Protein AF-A0A093GMJ1-F1 (afdb_monomer)

Organism: Dryobates pubescens (NCBI:txid118200)

pLDDT: mean 75.07, std 15.44, range [39.06, 92.5]

Structure (mmCIF, N/CA/C/O backbone):
data_AF-A0A093GMJ1-F1
#
_entry.id   AF-A0A093GMJ1-F1
#
loop_
_atom_site.group_PDB
_atom_site.id
_atom_site.type_symbol
_atom_site.label_atom_id
_atom_site.label_alt_id
_atom_site.label_comp_id
_atom_site.label_asym_id
_atom_site.label_entity_id
_atom_site.label_seq_id
_atom_site.pdbx_PDB_ins_code
_atom_site.Cartn_x
_atom_site.Cartn_y
_atom_site.Cartn_z
_atom_site.occupancy
_atom_site.B_iso_or_equiv
_atom_site.auth_seq_id
_atom_site.auth_comp_id
_atom_site.auth_asym_id
_atom_site.auth_atom_id
_atom_site.pdbx_PDB_model_num
ATOM 1 N N . GLN A 1 1 ? 17.052 29.601 39.151 1.00 48.88 1 GLN A N 1
ATOM 2 C CA . GLN A 1 1 ? 15.933 30.520 39.453 1.00 48.88 1 GLN A CA 1
ATOM 3 C C . GLN A 1 1 ? 15.548 31.269 38.165 1.00 48.88 1 GLN A C 1
ATOM 5 O O . GLN A 1 1 ? 15.145 32.421 38.214 1.00 48.88 1 GLN A O 1
ATOM 10 N N . ASP A 1 2 ? 15.635 30.607 36.998 1.00 55.16 2 ASP A N 1
ATOM 11 C CA . ASP A 1 2 ? 15.816 31.294 35.702 1.00 55.16 2 ASP A CA 1
ATOM 12 C C . ASP A 1 2 ? 14.762 30.923 34.651 1.00 55.16 2 ASP A C 1
ATOM 14 O O . ASP A 1 2 ? 14.775 31.440 33.54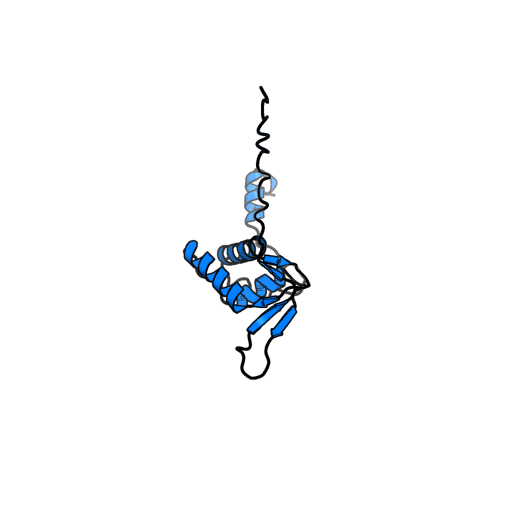2 1.00 55.16 2 ASP A O 1
ATOM 18 N N . VAL A 1 3 ? 13.801 30.060 34.992 1.00 54.97 3 VAL A N 1
ATOM 19 C CA . VAL A 1 3 ? 12.752 29.613 34.053 1.00 54.97 3 VAL A CA 1
ATOM 20 C C . VAL A 1 3 ? 11.626 30.653 33.913 1.00 54.97 3 VAL A C 1
ATOM 22 O O . VAL A 1 3 ? 10.900 30.669 32.922 1.00 54.97 3 VAL A O 1
ATOM 25 N N . GLN A 1 4 ? 11.496 31.573 34.877 1.00 59.34 4 GLN A N 1
ATOM 26 C CA . GLN A 1 4 ? 10.468 32.623 34.860 1.00 59.34 4 GLN A CA 1
ATOM 27 C C . GLN A 1 4 ? 10.799 33.815 33.948 1.00 59.34 4 GLN A C 1
ATOM 29 O O . GLN A 1 4 ? 9.918 34.632 33.707 1.00 59.34 4 GLN A O 1
ATOM 34 N N . LYS A 1 5 ? 12.029 33.920 33.421 1.00 67.12 5 LYS A N 1
ATOM 35 C CA . LYS A 1 5 ? 12.425 35.006 32.504 1.00 67.12 5 LYS A CA 1
ATOM 36 C C . LYS A 1 5 ? 12.120 34.736 31.031 1.00 67.12 5 LYS A C 1
ATOM 38 O O . LYS A 1 5 ? 12.264 35.639 30.215 1.00 67.12 5 LYS A O 1
ATOM 43 N N . PHE A 1 6 ? 11.722 33.517 30.689 1.00 70.00 6 PHE A N 1
ATOM 44 C CA . PHE A 1 6 ? 11.434 33.151 29.308 1.00 70.00 6 PHE A CA 1
ATOM 45 C C . PHE A 1 6 ? 10.018 33.570 28.925 1.00 70.00 6 PHE A C 1
ATOM 47 O O . PHE A 1 6 ? 9.073 33.335 29.688 1.00 70.00 6 PHE A O 1
ATOM 54 N N . SER A 1 7 ? 9.876 34.158 27.735 1.00 78.50 7 SER A N 1
ATOM 55 C CA . SER A 1 7 ? 8.558 34.362 27.140 1.00 78.50 7 SER A CA 1
ATOM 56 C C . SER A 1 7 ? 7.906 33.002 26.886 1.00 78.50 7 SER A C 1
ATOM 58 O O . SER A 1 7 ? 8.585 31.977 26.773 1.00 78.50 7 SER A O 1
ATOM 60 N N . ASP A 1 8 ? 6.580 32.961 26.797 1.00 79.88 8 ASP A N 1
ATOM 61 C CA . ASP A 1 8 ? 5.881 31.689 26.588 1.00 79.88 8 ASP A CA 1
ATOM 62 C C . ASP A 1 8 ? 6.262 31.023 25.257 1.00 79.88 8 ASP A C 1
ATOM 64 O O . ASP A 1 8 ? 6.266 29.797 25.162 1.00 79.88 8 ASP A O 1
ATOM 68 N N . ASN A 1 9 ? 6.696 31.814 24.268 1.00 79.69 9 ASN A N 1
ATOM 69 C CA . ASN A 1 9 ? 7.256 31.298 23.021 1.00 79.69 9 ASN A CA 1
ATOM 70 C C . ASN A 1 9 ? 8.609 30.610 23.234 1.00 79.69 9 ASN A C 1
ATOM 72 O O . ASN A 1 9 ? 8.814 29.513 22.724 1.00 79.69 9 ASN A O 1
ATOM 76 N N . ASP A 1 10 ? 9.513 31.195 24.019 1.00 80.31 10 ASP A N 1
ATOM 77 C CA . ASP A 1 10 ? 10.825 30.587 24.277 1.00 80.31 10 ASP A CA 1
ATOM 78 C C . ASP A 1 10 ? 10.688 29.278 25.059 1.00 80.31 10 ASP A C 1
ATOM 80 O O . ASP A 1 10 ? 11.391 28.304 24.794 1.00 80.31 10 ASP A O 1
ATOM 84 N N . LYS A 1 11 ? 9.725 29.222 25.987 1.00 79.19 11 LYS A N 1
ATOM 85 C CA . LYS A 1 11 ? 9.379 27.981 26.691 1.00 79.19 11 LYS A CA 1
ATOM 86 C C . LYS A 1 11 ? 8.861 26.920 25.722 1.00 79.19 11 LYS A C 1
ATOM 88 O O . LYS A 1 11 ? 9.259 25.766 25.839 1.00 79.19 11 LYS A O 1
ATOM 93 N N . LEU A 1 12 ? 8.012 27.303 24.765 1.00 78.94 12 LEU A N 1
ATOM 94 C CA . LEU A 1 12 ? 7.522 26.419 23.701 1.00 78.94 12 LEU A CA 1
ATOM 95 C C . LEU A 1 12 ? 8.667 25.883 22.831 1.00 78.94 12 LEU A C 1
ATOM 97 O O . LEU A 1 12 ? 8.731 24.678 22.595 1.00 78.94 12 LEU A O 1
ATOM 101 N N . TYR A 1 13 ? 9.602 26.743 22.419 1.00 81.44 13 TYR A N 1
ATOM 102 C CA . TYR A 1 13 ? 10.788 26.320 21.670 1.00 81.44 13 TYR A CA 1
ATOM 103 C C . TYR A 1 13 ? 11.663 25.354 22.474 1.00 81.44 13 TYR A C 1
ATOM 105 O O . TYR A 1 13 ? 12.088 24.335 21.931 1.00 81.44 13 TYR A O 1
ATOM 113 N N . LEU A 1 14 ? 11.871 25.606 23.771 1.00 80.19 14 LEU A N 1
ATOM 114 C CA . LEU A 1 14 ? 12.596 24.670 24.633 1.00 80.19 14 LEU A CA 1
ATOM 115 C C . LEU A 1 14 ? 11.869 23.327 24.768 1.00 80.19 14 LEU A C 1
ATOM 117 O O . LEU A 1 14 ? 12.518 22.287 24.714 1.00 80.19 14 LEU A O 1
ATOM 121 N N . TYR A 1 15 ? 10.539 23.328 24.908 1.00 77.69 15 TYR A N 1
ATOM 122 C CA . TYR A 1 15 ? 9.744 22.097 24.988 1.00 77.69 15 TYR A CA 1
ATOM 123 C C . TYR A 1 15 ? 9.892 21.227 23.737 1.00 77.69 15 TYR A C 1
ATOM 125 O O . TYR A 1 15 ? 9.968 20.006 23.847 1.00 77.69 15 TYR A O 1
ATOM 133 N N . LEU A 1 16 ? 9.979 21.851 22.561 1.00 77.00 16 LEU A N 1
ATOM 134 C CA . LEU A 1 16 ? 10.224 21.160 21.293 1.00 77.00 16 LEU A CA 1
ATOM 135 C C . LEU A 1 16 ? 11.663 20.634 21.164 1.00 77.00 16 LEU A C 1
ATOM 137 O O . LEU A 1 16 ? 11.901 19.688 20.417 1.00 77.00 16 LEU A O 1
ATOM 141 N N . GLN A 1 17 ? 12.620 21.241 21.870 1.00 74.62 17 GLN A N 1
ATOM 142 C CA . GLN A 1 17 ? 14.035 20.859 21.847 1.00 74.62 17 GLN A CA 1
ATOM 143 C C . GLN A 1 17 ? 14.411 19.802 22.891 1.00 74.62 17 GLN A C 1
ATOM 145 O O . GLN A 1 17 ? 15.535 19.295 22.860 1.00 74.62 17 GLN A O 1
ATOM 150 N N . LEU A 1 18 ? 13.511 19.446 23.812 1.00 74.62 18 LEU A N 1
ATOM 151 C CA . LEU A 1 18 ? 13.803 18.400 24.784 1.00 74.62 18 LEU A CA 1
ATOM 152 C C . LEU A 1 18 ? 13.804 17.019 24.105 1.00 74.62 18 LEU A C 1
ATOM 154 O O . LEU A 1 18 ? 12.844 16.668 23.412 1.00 74.62 18 LEU A O 1
ATOM 158 N N . PRO A 1 19 ? 14.848 16.197 24.315 1.00 56.41 19 PRO A N 1
ATOM 159 C CA . PRO A 1 19 ? 14.852 14.827 23.829 1.00 56.41 19 PRO A CA 1
ATOM 160 C C . PRO A 1 19 ? 13.695 14.071 24.487 1.00 56.41 19 PRO A C 1
ATOM 162 O O . PRO A 1 19 ? 13.565 14.052 25.712 1.00 56.41 19 PRO A O 1
ATOM 165 N N . SER A 1 20 ? 12.830 13.472 23.668 1.00 64.75 20 SER A N 1
ATOM 166 C CA . SER A 1 20 ? 11.704 12.682 24.165 1.00 64.75 20 SER A CA 1
ATOM 167 C C . SER A 1 20 ? 12.236 11.534 25.024 1.00 64.75 20 SER A C 1
ATOM 169 O O . SER A 1 20 ? 13.000 10.695 24.546 1.00 64.75 20 SER A O 1
ATOM 171 N N . GLY A 1 21 ? 11.873 11.534 26.309 1.00 53.06 21 GLY A N 1
ATOM 172 C CA . GLY A 1 21 ? 12.267 10.492 27.254 1.00 53.06 21 GLY A CA 1
ATOM 173 C C . GLY A 1 21 ? 11.779 9.103 26.818 1.00 53.06 21 GLY A C 1
ATOM 174 O O . GLY A 1 21 ? 10.860 8.995 26.001 1.00 53.06 21 GLY A O 1
ATOM 175 N N . PRO A 1 22 ? 12.378 8.022 27.347 1.00 53.09 22 PRO A N 1
ATOM 176 C CA . PRO A 1 22 ? 12.051 6.670 26.925 1.00 53.09 22 PRO A CA 1
ATOM 177 C C . PRO A 1 22 ? 10.631 6.330 27.386 1.00 53.09 22 PRO A C 1
ATOM 179 O O . PRO A 1 22 ? 10.388 6.077 28.565 1.00 53.09 22 PRO A O 1
ATOM 182 N N . SER A 1 23 ? 9.678 6.341 26.454 1.00 44.09 23 SER A N 1
ATOM 183 C CA . SER A 1 23 ? 8.331 5.829 26.694 1.00 44.09 23 SER A CA 1
ATOM 184 C C . SER A 1 23 ? 8.411 4.309 26.843 1.00 44.09 23 SER A C 1
ATOM 186 O O . SER A 1 23 ? 8.702 3.573 25.897 1.00 44.09 23 SER A O 1
ATOM 188 N N . LEU A 1 24 ? 8.234 3.852 28.080 1.00 50.44 24 LEU A N 1
ATOM 189 C CA . LEU A 1 24 ? 8.213 2.451 28.457 1.00 50.44 24 LEU A CA 1
ATOM 190 C C . LEU A 1 24 ? 6.863 1.836 28.069 1.00 50.44 24 LEU A C 1
ATOM 192 O O . LEU A 1 24 ? 5.878 1.996 28.782 1.00 50.44 24 LEU A O 1
ATOM 196 N N . GLY A 1 25 ? 6.890 1.049 26.994 1.00 48.00 25 GLY A N 1
ATOM 197 C CA . GLY A 1 25 ? 6.073 -0.153 26.867 1.00 48.00 25 GLY A CA 1
ATOM 198 C C . GLY A 1 25 ? 4.850 -0.046 25.969 1.00 48.00 25 GLY A C 1
ATOM 199 O O . GLY A 1 25 ? 3.757 0.131 26.473 1.00 48.00 25 GLY A O 1
ATOM 200 N N . GLU A 1 26 ? 5.033 -0.341 24.678 1.00 39.06 26 GLU A N 1
ATOM 201 C CA . GLU A 1 26 ? 4.190 -1.298 23.953 1.00 39.06 26 GLU A CA 1
ATOM 202 C C . GLU A 1 26 ? 4.926 -1.821 22.7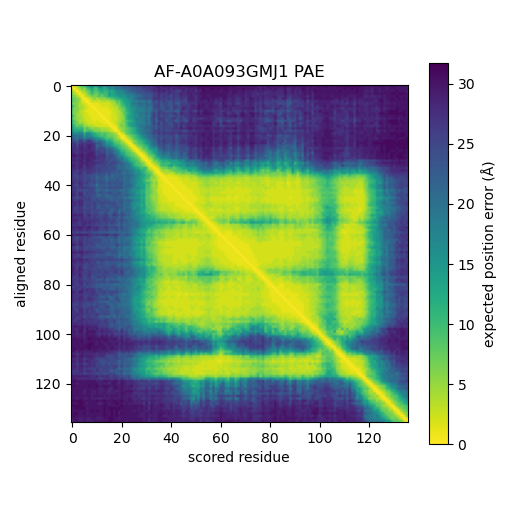05 1.00 39.06 26 GLU A C 1
ATOM 204 O O . GLU A 1 26 ? 5.623 -1.113 21.979 1.00 39.06 26 GLU A O 1
ATOM 209 N N . LYS A 1 27 ? 4.894 -3.142 22.549 1.00 51.06 27 LYS A N 1
ATOM 210 C CA . LYS A 1 27 ? 5.797 -3.942 21.722 1.00 51.06 27 LYS A CA 1
ATOM 211 C C . LYS A 1 27 ? 5.441 -3.861 20.231 1.00 51.06 27 LYS A C 1
ATOM 213 O O . LYS A 1 27 ? 4.649 -4.675 19.782 1.00 51.06 27 LYS A O 1
ATOM 218 N N . SER A 1 28 ? 6.100 -2.998 19.453 1.00 46.75 28 SER A N 1
ATOM 219 C CA . SER A 1 28 ? 6.336 -3.211 18.005 1.00 46.75 28 SER A CA 1
ATOM 220 C C . SER A 1 28 ? 7.160 -2.083 17.364 1.00 46.75 28 SER A C 1
ATOM 222 O O . SER A 1 28 ? 6.659 -1.341 16.529 1.00 46.75 28 SER A O 1
ATOM 224 N N . SER A 1 29 ? 8.442 -1.935 17.700 1.00 46.06 29 SER A N 1
ATOM 225 C CA . SER A 1 29 ? 9.320 -1.024 16.943 1.00 46.06 29 SER A CA 1
ATOM 226 C C . SER A 1 29 ? 10.702 -1.631 16.749 1.00 46.06 29 SER A C 1
ATOM 228 O O . SER A 1 29 ? 11.702 -1.205 17.314 1.00 46.06 29 SER A O 1
ATOM 230 N N . LEU A 1 30 ? 10.753 -2.705 15.962 1.00 50.16 30 LEU A N 1
ATOM 231 C CA . LEU A 1 30 ? 12.011 -3.151 15.370 1.00 50.16 30 LEU A CA 1
ATOM 232 C C . LEU A 1 30 ? 12.270 -2.283 14.132 1.00 50.16 30 LEU A C 1
ATOM 234 O O . LEU A 1 30 ? 11.688 -2.540 13.083 1.00 50.16 30 LEU A O 1
ATOM 238 N N . ASP A 1 31 ? 13.060 -1.227 14.313 1.00 51.41 31 ASP A N 1
ATOM 239 C CA . ASP A 1 31 ? 13.700 -0.370 13.302 1.00 51.41 31 ASP A CA 1
ATOM 240 C C . ASP A 1 31 ? 12.783 0.231 12.217 1.00 51.41 31 ASP A C 1
ATOM 242 O O . ASP A 1 31 ? 12.718 -0.230 11.080 1.00 51.41 31 ASP A O 1
ATOM 246 N N . LEU A 1 32 ? 12.023 1.268 12.580 1.00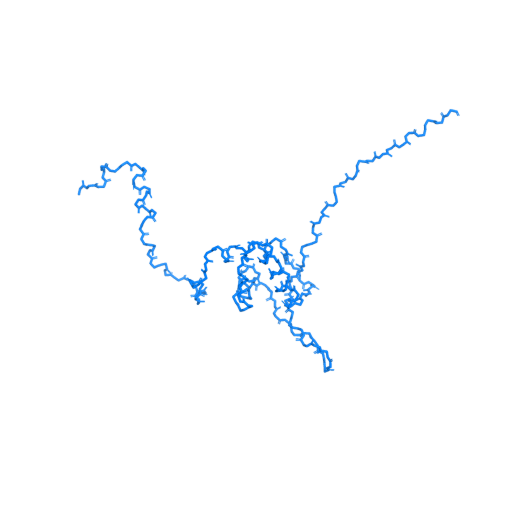 57.88 32 LEU A N 1
ATOM 247 C CA . LEU A 1 32 ? 11.476 2.231 11.609 1.00 57.88 32 LEU A CA 1
ATOM 248 C C . LEU A 1 32 ? 12.340 3.501 11.514 1.00 57.88 32 LEU A C 1
ATOM 250 O O . LEU A 1 32 ? 12.094 4.358 10.673 1.00 57.88 32 LEU A O 1
ATOM 254 N N . SER A 1 33 ? 13.338 3.611 12.390 1.00 52.97 33 SER A N 1
ATOM 255 C CA . SER A 1 33 ? 14.184 4.785 12.594 1.00 52.97 33 SER A CA 1
ATOM 256 C C . SER A 1 33 ? 15.181 5.004 11.456 1.00 52.97 33 SER A C 1
ATOM 258 O O . SER A 1 33 ? 15.640 6.123 11.253 1.00 52.97 33 SER A O 1
ATOM 260 N N . SER A 1 34 ? 15.513 3.947 10.708 1.00 59.44 34 SER A N 1
ATOM 261 C CA . SER A 1 34 ? 16.351 4.013 9.506 1.00 59.44 34 SER A CA 1
ATOM 262 C C . SER A 1 34 ? 15.616 4.542 8.267 1.00 59.44 34 SER A C 1
ATOM 264 O O . SER A 1 34 ? 16.250 4.816 7.247 1.00 59.44 34 SER A O 1
ATOM 266 N N . LEU A 1 35 ? 14.291 4.698 8.339 1.00 66.94 35 LEU A N 1
ATOM 267 C CA . LEU A 1 35 ? 13.473 5.208 7.249 1.00 66.94 35 LEU A CA 1
ATOM 268 C C . LEU A 1 35 ? 13.287 6.716 7.379 1.00 66.94 35 LEU A C 1
ATOM 270 O O . LEU A 1 35 ? 12.990 7.206 8.468 1.00 66.94 35 LEU A O 1
ATOM 274 N N . SER A 1 36 ? 13.413 7.465 6.280 1.00 77.38 36 SER A N 1
ATOM 275 C CA . SER A 1 36 ? 13.100 8.889 6.364 1.00 77.38 36 SER A CA 1
ATOM 276 C C . SER A 1 36 ? 11.613 9.061 6.691 1.00 77.38 36 SER A C 1
ATOM 278 O O . SER A 1 36 ? 10.743 8.398 6.114 1.00 77.38 36 SER A O 1
ATOM 280 N N . THR A 1 37 ? 11.305 9.965 7.622 1.00 82.00 37 THR A N 1
ATOM 281 C CA . THR A 1 37 ? 9.926 10.263 8.035 1.00 82.00 37 THR A CA 1
ATOM 282 C C . THR A 1 37 ? 9.040 10.583 6.828 1.00 82.00 37 THR A C 1
ATOM 284 O O . THR A 1 37 ? 7.889 10.157 6.772 1.00 82.00 37 THR A O 1
ATOM 287 N N . ALA A 1 38 ? 9.598 11.259 5.820 1.00 82.81 38 ALA A N 1
ATOM 288 C CA . ALA A 1 38 ? 8.915 11.574 4.572 1.00 82.81 38 ALA A CA 1
ATOM 289 C C . ALA A 1 38 ? 8.519 10.314 3.779 1.00 82.81 38 ALA A C 1
ATOM 291 O O . ALA A 1 38 ? 7.357 10.171 3.404 1.00 82.81 38 ALA A O 1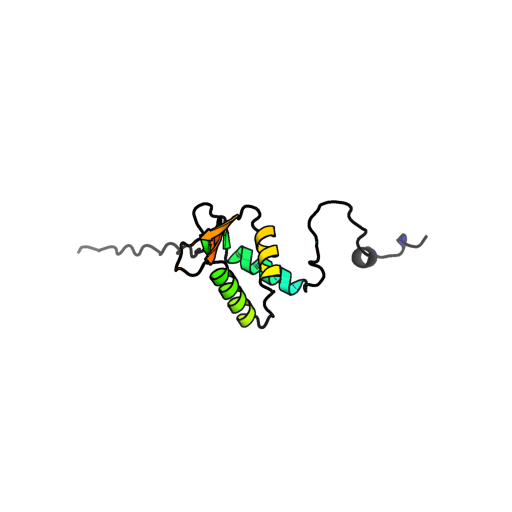
ATOM 292 N N . GLU A 1 39 ? 9.437 9.366 3.560 1.00 85.19 39 GLU A N 1
ATOM 293 C CA . GLU A 1 39 ? 9.142 8.129 2.819 1.00 85.19 39 GLU A CA 1
ATOM 294 C C . GLU A 1 39 ? 8.084 7.273 3.531 1.00 85.19 39 GLU A C 1
ATOM 296 O O . GLU A 1 39 ? 7.168 6.753 2.885 1.00 85.19 39 GLU A O 1
ATOM 301 N N . TYR A 1 40 ? 8.163 7.176 4.864 1.00 87.12 40 TYR A N 1
ATOM 302 C CA . TYR A 1 40 ? 7.141 6.507 5.671 1.00 87.12 40 TYR A CA 1
ATOM 303 C C . TYR A 1 40 ? 5.772 7.175 5.504 1.00 87.12 40 TYR A C 1
ATOM 305 O O . TYR A 1 40 ? 4.781 6.499 5.218 1.00 87.12 40 TYR A O 1
ATOM 313 N N . MET A 1 41 ? 5.710 8.505 5.631 1.00 88.44 41 MET A N 1
ATOM 314 C CA . MET A 1 41 ? 4.471 9.266 5.464 1.00 88.44 41 MET A CA 1
ATOM 315 C C . MET A 1 41 ? 3.878 9.086 4.064 1.00 88.44 41 MET A C 1
ATOM 317 O O . MET A 1 41 ? 2.669 8.887 3.939 1.00 88.44 41 MET A O 1
ATOM 321 N N . HIS A 1 42 ? 4.704 9.090 3.015 1.00 89.44 42 HIS A N 1
ATOM 322 C CA . HIS A 1 42 ? 4.247 8.867 1.644 1.00 89.44 42 HIS A CA 1
ATOM 323 C C . HIS A 1 42 ? 3.643 7.476 1.451 1.00 89.44 42 HIS A C 1
ATOM 325 O O . HIS A 1 42 ? 2.558 7.365 0.876 1.00 89.44 42 HIS A O 1
ATOM 331 N N . ALA A 1 43 ? 4.297 6.426 1.955 1.00 91.06 43 ALA A N 1
ATOM 332 C CA . ALA A 1 43 ? 3.767 5.066 1.891 1.00 91.06 43 ALA A CA 1
ATOM 333 C C . ALA A 1 43 ? 2.459 4.932 2.681 1.00 91.06 43 ALA A C 1
ATOM 335 O O . ALA A 1 43 ? 1.470 4.415 2.163 1.00 91.06 43 ALA A O 1
ATOM 336 N N . CYS A 1 44 ? 2.424 5.471 3.900 1.00 91.56 44 CYS A N 1
ATOM 337 C CA . CYS A 1 44 ? 1.234 5.519 4.740 1.00 91.56 44 CYS A CA 1
ATOM 338 C C . CYS A 1 44 ? 0.048 6.196 4.047 1.00 91.56 44 CYS A C 1
ATOM 340 O O . CYS A 1 44 ? -1.066 5.668 4.058 1.00 91.56 44 CYS A O 1
ATOM 342 N N . ASN A 1 45 ? 0.283 7.364 3.450 1.00 91.06 45 ASN A N 1
ATOM 343 C CA . ASN A 1 45 ? -0.744 8.121 2.748 1.00 91.06 45 ASN A CA 1
ATOM 344 C C . ASN A 1 45 ? -1.234 7.360 1.509 1.00 91.06 45 ASN A C 1
ATOM 346 O O . ASN A 1 45 ? -2.436 7.230 1.290 1.00 91.06 45 ASN A O 1
ATOM 350 N N . TRP A 1 46 ? -0.312 6.781 0.732 1.00 91.75 46 TRP A N 1
ATOM 351 C CA . TRP A 1 46 ? -0.668 5.988 -0.441 1.00 91.75 46 TRP A CA 1
ATOM 352 C C . TRP A 1 46 ? -1.552 4.794 -0.072 1.00 91.75 46 TRP A C 1
ATOM 354 O O . TRP A 1 46 ? -2.621 4.635 -0.660 1.00 91.75 46 TRP A O 1
ATOM 364 N N . ILE A 1 47 ? -1.152 4.014 0.940 1.00 92.50 47 ILE A N 1
ATOM 365 C CA . ILE A 1 47 ? -1.897 2.846 1.428 1.00 92.50 47 ILE A CA 1
ATOM 366 C C . ILE A 1 47 ? -3.306 3.263 1.861 1.00 92.50 47 ILE A C 1
ATOM 368 O O . ILE A 1 47 ? -4.278 2.673 1.400 1.00 92.50 47 ILE A O 1
ATOM 372 N N . ARG A 1 48 ? -3.438 4.311 2.685 1.00 90.56 48 ARG A N 1
ATOM 373 C CA . ARG A 1 48 ? -4.751 4.780 3.160 1.00 90.56 48 ARG A CA 1
ATOM 374 C C . ARG A 1 48 ? -5.637 5.326 2.041 1.00 90.56 48 ARG A C 1
ATOM 376 O O . ARG A 1 48 ? -6.853 5.185 2.129 1.00 90.56 48 ARG A O 1
ATOM 383 N N . ASN A 1 49 ? -5.067 5.930 1.000 1.00 90.31 49 ASN A N 1
ATOM 384 C CA . ASN A 1 49 ? -5.844 6.525 -0.093 1.00 90.31 49 ASN A CA 1
ATOM 385 C C . ASN A 1 49 ? -6.225 5.524 -1.187 1.00 90.31 49 ASN A C 1
ATOM 387 O O . ASN A 1 49 ? -7.270 5.689 -1.809 1.00 90.31 49 ASN A O 1
ATOM 391 N N . HIS A 1 50 ? -5.417 4.486 -1.412 1.00 88.25 50 HIS A N 1
ATOM 392 C CA . HIS A 1 50 ? -5.609 3.548 -2.526 1.00 88.25 50 HIS A CA 1
ATOM 393 C C . HIS A 1 50 ? -6.153 2.189 -2.098 1.00 88.25 50 HIS A C 1
ATOM 395 O O . HIS A 1 50 ? -6.655 1.446 -2.941 1.00 88.25 50 HIS A O 1
ATOM 401 N N . LEU A 1 51 ? -6.055 1.842 -0.816 1.00 91.00 51 LEU A N 1
ATOM 402 C CA . LEU A 1 51 ? -6.513 0.566 -0.284 1.00 91.00 51 LEU A CA 1
ATOM 403 C C . LEU A 1 51 ? -7.598 0.792 0.765 1.00 91.00 51 LEU A C 1
ATOM 405 O O . LEU A 1 51 ? -7.598 1.781 1.497 1.00 91.00 51 LEU A O 1
ATOM 409 N N . GLU A 1 52 ? -8.533 -0.142 0.829 1.00 90.31 52 GLU A N 1
ATOM 410 C CA . GLU A 1 52 ? -9.558 -0.200 1.865 1.00 90.31 52 GLU A CA 1
ATOM 411 C C . GLU A 1 52 ? -9.746 -1.624 2.364 1.00 90.31 52 GLU A C 1
ATOM 413 O O . GLU A 1 52 ? -9.463 -2.592 1.651 1.00 90.31 52 GLU A O 1
ATOM 418 N N . GLU A 1 53 ? -10.214 -1.737 3.603 1.00 88.81 53 GLU A N 1
ATOM 419 C CA . GLU A 1 53 ? -10.506 -3.016 4.233 1.00 88.81 53 GLU A CA 1
ATOM 420 C C . GLU A 1 53 ? -11.752 -3.642 3.600 1.00 88.81 53 GLU A C 1
ATOM 422 O O . GLU A 1 53 ? -12.788 -2.996 3.445 1.00 88.81 53 GLU A O 1
ATOM 427 N N . HIS A 1 54 ? -11.633 -4.905 3.198 1.00 87.12 54 HIS A N 1
ATOM 428 C CA . HIS A 1 54 ? -12.731 -5.670 2.628 1.00 87.12 54 HIS A CA 1
ATOM 429 C C . HIS A 1 54 ? -12.477 -7.173 2.768 1.00 87.12 54 HIS A C 1
ATOM 431 O O . HIS A 1 54 ? -11.558 -7.730 2.161 1.00 87.12 54 HIS A O 1
ATOM 437 N N . THR A 1 55 ? -13.294 -7.831 3.585 1.00 81.38 55 THR A N 1
ATOM 438 C CA . THR A 1 55 ? -13.082 -9.206 4.063 1.00 81.38 55 THR A CA 1
ATOM 439 C C . THR A 1 55 ? -13.118 -10.261 2.960 1.00 81.38 55 THR A C 1
ATOM 441 O O . THR A 1 55 ? -12.388 -11.249 3.047 1.00 81.38 55 THR A O 1
ATOM 444 N N . ASP A 1 56 ? -13.893 -10.027 1.901 1.00 80.81 56 ASP A N 1
ATOM 445 C CA . ASP A 1 56 ? -14.178 -11.041 0.874 1.00 80.81 56 ASP A CA 1
ATOM 446 C C . ASP A 1 56 ? -13.275 -10.937 -0.358 1.00 80.81 56 ASP A C 1
ATOM 448 O O . ASP A 1 56 ? -13.411 -11.696 -1.317 1.00 80.81 56 ASP A O 1
ATOM 452 N N . THR A 1 57 ? -12.326 -10.001 -0.351 1.00 84.69 57 THR A N 1
ATOM 453 C CA . THR A 1 57 ? -11.417 -9.769 -1.475 1.00 84.69 57 THR A CA 1
ATOM 454 C C . THR A 1 57 ? -9.975 -10.067 -1.112 1.00 84.69 57 THR A C 1
ATOM 456 O O . THR A 1 57 ? -9.540 -10.016 0.045 1.00 84.69 57 THR A O 1
ATOM 459 N N . CYS A 1 58 ? -9.199 -10.353 -2.150 1.00 84.31 58 CYS A N 1
ATOM 460 C CA . CYS A 1 58 ? -7.763 -10.488 -2.055 1.00 84.31 58 CYS A CA 1
ATOM 461 C C . CYS A 1 58 ? -7.076 -9.709 -3.170 1.00 84.31 58 CYS A C 1
ATOM 463 O O . CYS A 1 58 ? -7.520 -9.732 -4.318 1.00 84.31 58 CYS A O 1
ATOM 465 N N . LEU A 1 59 ? -5.963 -9.065 -2.829 1.00 87.12 59 LEU A N 1
ATOM 466 C CA . LEU A 1 59 ? -5.114 -8.364 -3.782 1.00 87.12 59 LEU A CA 1
ATOM 467 C C . LEU A 1 59 ? -3.742 -9.034 -3.888 1.00 87.12 59 LEU A C 1
ATOM 469 O O . LEU A 1 59 ? -3.143 -9.338 -2.848 1.00 87.12 59 LEU A O 1
ATOM 473 N N . PRO A 1 60 ? -3.210 -9.238 -5.105 1.00 87.31 60 PRO A N 1
ATOM 474 C CA . PRO A 1 60 ? -1.847 -9.719 -5.294 1.00 87.31 60 PRO A CA 1
ATOM 475 C C . PRO A 1 60 ? -0.837 -8.735 -4.695 1.00 87.31 60 PRO A C 1
ATOM 477 O O . PRO A 1 60 ? -0.892 -7.534 -4.954 1.00 87.31 60 PRO A O 1
ATOM 480 N N . LYS A 1 61 ? 0.112 -9.231 -3.891 1.00 88.25 61 LYS A N 1
ATOM 481 C CA . LYS A 1 61 ? 1.134 -8.381 -3.256 1.00 88.25 61 LYS A CA 1
ATOM 482 C C . LYS A 1 61 ? 2.003 -7.652 -4.282 1.00 88.25 61 LYS A C 1
ATOM 484 O O . LYS A 1 61 ? 2.386 -6.516 -4.021 1.00 88.25 61 LYS A O 1
ATOM 489 N N . GLN A 1 62 ? 2.311 -8.305 -5.408 1.00 87.12 62 GLN A N 1
ATOM 490 C CA . GLN A 1 62 ? 3.089 -7.697 -6.491 1.00 87.12 62 GLN A CA 1
ATOM 491 C C . GLN A 1 62 ? 2.350 -6.503 -7.091 1.00 87.12 62 GLN A C 1
ATOM 493 O O . GLN A 1 62 ? 2.885 -5.406 -7.039 1.00 87.12 62 GLN A O 1
ATOM 498 N N . ASP A 1 63 ? 1.092 -6.670 -7.506 1.00 88.75 63 ASP A N 1
ATOM 499 C CA . ASP A 1 63 ? 0.284 -5.579 -8.067 1.00 88.75 63 ASP A CA 1
ATOM 500 C C . ASP A 1 63 ? 0.194 -4.359 -7.141 1.00 88.75 63 ASP A C 1
ATOM 502 O O . ASP A 1 63 ? 0.267 -3.217 -7.599 1.00 88.75 63 ASP A O 1
ATOM 506 N N . VAL A 1 64 ? 0.040 -4.591 -5.831 1.00 90.62 64 VAL A N 1
ATOM 507 C CA . VAL A 1 64 ? -0.006 -3.516 -4.829 1.00 90.62 64 VAL A CA 1
ATOM 508 C C . VAL A 1 64 ? 1.331 -2.779 -4.763 1.00 90.62 64 VAL A C 1
ATOM 510 O O . VAL A 1 64 ? 1.355 -1.549 -4.786 1.00 90.62 64 VAL A O 1
ATOM 513 N N . TYR A 1 65 ? 2.439 -3.515 -4.696 1.00 91.56 65 TYR A N 1
ATOM 514 C CA . TYR A 1 65 ? 3.768 -2.918 -4.620 1.00 91.56 65 TYR A CA 1
ATOM 515 C C . TYR A 1 65 ? 4.164 -2.210 -5.922 1.00 91.56 65 TYR A C 1
ATOM 517 O O . TYR A 1 65 ? 4.729 -1.122 -5.875 1.00 91.56 65 TYR A O 1
ATOM 525 N N . ASP A 1 66 ? 3.803 -2.758 -7.081 1.00 91.81 66 ASP A N 1
ATOM 526 C CA . ASP A 1 66 ? 4.052 -2.136 -8.383 1.00 91.81 66 ASP A CA 1
ATOM 527 C C . ASP A 1 66 ? 3.260 -0.836 -8.550 1.00 91.81 66 ASP A C 1
ATOM 529 O O . ASP A 1 66 ? 3.770 0.144 -9.095 1.00 91.81 66 ASP A O 1
ATOM 533 N N . ALA A 1 67 ? 2.019 -0.795 -8.059 1.00 91.38 67 ALA A N 1
ATOM 534 C CA . ALA A 1 67 ? 1.226 0.429 -8.046 1.00 91.38 67 ALA A CA 1
ATOM 535 C C . ALA A 1 67 ? 1.837 1.497 -7.123 1.00 91.38 67 ALA A C 1
ATOM 537 O O . ALA A 1 67 ? 1.896 2.667 -7.502 1.00 91.38 67 ALA A O 1
ATOM 538 N N . TYR A 1 68 ? 2.341 1.094 -5.954 1.00 92.06 68 TYR A N 1
ATOM 539 C CA . TYR A 1 68 ? 3.081 1.981 -5.059 1.00 92.06 68 TYR A CA 1
ATOM 540 C C . TYR A 1 68 ? 4.383 2.486 -5.699 1.00 92.06 68 TYR A C 1
ATOM 542 O O . TYR A 1 68 ? 4.672 3.679 -5.644 1.00 92.06 68 TYR A O 1
ATOM 550 N N . LYS A 1 69 ? 5.134 1.616 -6.384 1.00 91.00 69 LYS A N 1
ATOM 551 C CA . LYS A 1 69 ? 6.367 1.992 -7.083 1.00 91.00 69 LYS A CA 1
ATOM 552 C C . LYS A 1 69 ? 6.112 3.065 -8.142 1.00 91.00 69 LYS A C 1
ATOM 554 O O . LYS A 1 69 ? 6.796 4.079 -8.140 1.00 91.00 69 LYS A O 1
ATOM 559 N N . ARG A 1 70 ? 5.069 2.899 -8.966 1.00 91.19 70 ARG A N 1
ATOM 560 C CA . ARG A 1 70 ? 4.656 3.920 -9.949 1.00 91.19 70 ARG A CA 1
ATOM 561 C C . ARG A 1 70 ? 4.309 5.258 -9.295 1.00 91.19 70 ARG A C 1
ATOM 563 O O . ARG A 1 70 ? 4.620 6.310 -9.842 1.00 91.19 70 ARG A O 1
ATOM 570 N N . TYR A 1 71 ? 3.665 5.231 -8.130 1.00 89.31 71 TYR A N 1
ATOM 571 C CA . TYR A 1 71 ? 3.379 6.448 -7.371 1.00 89.31 71 TYR A CA 1
ATOM 572 C C . TYR A 1 71 ? 4.658 7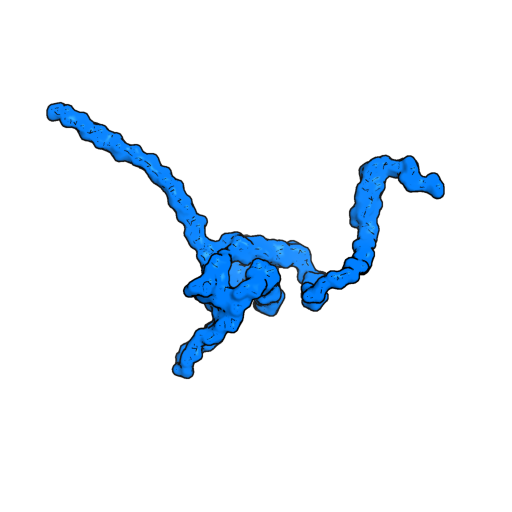.134 -6.872 1.00 89.31 71 TYR A C 1
ATOM 574 O O . TYR A 1 71 ? 4.758 8.357 -6.950 1.00 89.31 71 TYR A O 1
ATOM 582 N N . CYS A 1 72 ? 5.647 6.363 -6.416 1.00 89.62 72 CYS A N 1
ATOM 583 C CA . CYS A 1 72 ? 6.950 6.901 -6.035 1.00 89.62 72 CYS A CA 1
ATOM 584 C C . CYS A 1 72 ? 7.706 7.510 -7.219 1.00 89.62 72 CYS A C 1
ATOM 586 O O . CYS A 1 72 ? 8.215 8.624 -7.101 1.00 89.62 72 CYS A O 1
ATOM 588 N N . ASP A 1 73 ? 7.703 6.827 -8.366 1.00 89.38 73 ASP A N 1
ATOM 589 C CA . ASP A 1 73 ? 8.329 7.315 -9.597 1.00 89.38 73 ASP A CA 1
ATOM 590 C C . ASP A 1 73 ? 7.729 8.673 -10.022 1.00 89.38 73 ASP A C 1
ATOM 592 O O . ASP A 1 73 ? 8.466 9.599 -10.353 1.00 89.38 73 ASP A O 1
ATOM 596 N N . ASN A 1 74 ? 6.404 8.841 -9.911 1.00 88.25 74 ASN A N 1
ATOM 597 C CA . ASN A 1 74 ? 5.713 10.102 -10.222 1.00 88.25 74 ASN A CA 1
ATOM 598 C C . ASN A 1 74 ? 6.048 11.254 -9.259 1.00 88.25 74 ASN A C 1
ATOM 600 O O . ASN A 1 74 ? 5.977 12.419 -9.642 1.00 88.25 74 ASN A O 1
ATOM 604 N N . LEU A 1 75 ? 6.380 10.946 -8.005 1.00 83.12 75 LEU A N 1
ATOM 605 C CA . LEU A 1 75 ? 6.772 11.930 -6.992 1.00 83.12 75 LEU A CA 1
ATOM 606 C C . LEU A 1 75 ? 8.285 12.184 -6.965 1.00 83.12 75 LEU A C 1
ATOM 608 O O . LEU A 1 75 ? 8.758 12.912 -6.091 1.00 83.12 75 LEU A O 1
ATOM 612 N N . CYS A 1 76 ? 9.048 11.567 -7.877 1.00 82.81 76 CYS A N 1
ATOM 613 C CA . CYS A 1 76 ? 10.511 11.548 -7.857 1.00 82.81 76 CYS A CA 1
ATOM 614 C C . CYS A 1 76 ? 11.088 11.089 -6.504 1.00 82.81 76 CYS A C 1
ATOM 616 O O . CYS A 1 76 ? 12.176 11.513 -6.109 1.00 82.81 76 CYS A O 1
ATOM 618 N N . CYS A 1 77 ? 10.366 10.231 -5.778 1.00 81.44 77 CYS A N 1
ATOM 619 C CA . CYS A 1 77 ? 10.804 9.710 -4.490 1.00 81.44 77 CYS A CA 1
ATOM 620 C C . CYS A 1 77 ? 11.261 8.257 -4.616 1.00 81.44 77 CYS A C 1
ATOM 622 O O . CYS A 1 77 ? 10.827 7.508 -5.493 1.00 81.44 77 CYS A O 1
ATOM 624 N N . ARG A 1 78 ? 12.183 7.846 -3.742 1.00 85.00 78 ARG A N 1
ATOM 625 C CA . ARG A 1 78 ? 12.655 6.462 -3.737 1.00 85.00 78 ARG A CA 1
ATOM 626 C C . ARG A 1 78 ? 11.570 5.566 -3.135 1.00 85.00 78 ARG A C 1
ATOM 628 O O . ARG A 1 78 ? 11.099 5.850 -2.034 1.00 85.00 78 ARG A O 1
ATOM 635 N N . PRO A 1 79 ? 11.164 4.486 -3.824 1.00 86.25 79 PRO A N 1
ATOM 636 C CA . PRO A 1 79 ? 10.219 3.545 -3.255 1.00 86.25 79 PRO A CA 1
ATOM 637 C C . PRO A 1 79 ? 10.853 2.817 -2.073 1.00 86.25 79 PRO A C 1
ATOM 639 O O . PRO A 1 79 ? 12.022 2.422 -2.106 1.00 86.25 79 PRO A O 1
ATOM 642 N N . LEU A 1 80 ? 10.048 2.592 -1.039 1.00 88.06 80 LEU A N 1
ATOM 643 C CA . LEU A 1 80 ? 10.428 1.736 0.076 1.00 88.06 80 LEU A CA 1
ATOM 644 C C . LEU A 1 80 ? 10.676 0.302 -0.375 1.00 88.06 80 LEU A C 1
ATOM 646 O O . LEU A 1 80 ? 10.040 -0.176 -1.309 1.00 88.06 80 LEU A O 1
ATOM 650 N N . SER A 1 81 ? 11.532 -0.421 0.352 1.00 89.69 81 SER A N 1
ATOM 651 C CA . SER A 1 81 ? 11.702 -1.858 0.133 1.00 89.69 81 SER A CA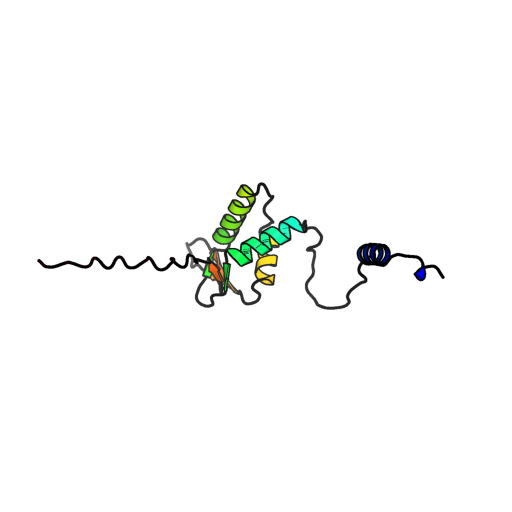 1
ATOM 652 C C . SER A 1 81 ? 10.375 -2.603 0.331 1.00 89.69 81 SER A C 1
ATOM 654 O O . SER A 1 81 ? 9.554 -2.235 1.177 1.00 89.69 81 SER A O 1
ATOM 656 N N . ALA A 1 82 ? 10.178 -3.706 -0.397 1.00 87.38 82 ALA A N 1
ATOM 657 C CA . ALA A 1 82 ? 8.978 -4.535 -0.260 1.00 87.38 82 ALA A CA 1
ATOM 658 C C . ALA A 1 82 ? 8.760 -5.042 1.181 1.00 87.38 82 ALA A C 1
ATOM 660 O O . ALA A 1 82 ? 7.620 -5.228 1.611 1.00 87.38 82 ALA A O 1
ATOM 661 N N . ALA A 1 83 ? 9.842 -5.229 1.946 1.00 87.56 83 ALA A N 1
ATOM 662 C CA . ALA A 1 83 ? 9.784 -5.594 3.358 1.00 87.56 83 ALA A CA 1
ATOM 663 C C . ALA A 1 83 ? 9.225 -4.450 4.221 1.00 87.56 83 ALA A C 1
ATOM 665 O O . ALA A 1 83 ? 8.279 -4.670 4.978 1.00 87.56 83 ALA A O 1
ATOM 666 N N . ASN A 1 84 ? 9.751 -3.231 4.057 1.00 89.25 84 ASN A N 1
ATOM 667 C CA . ASN A 1 84 ? 9.305 -2.053 4.806 1.00 89.25 84 ASN A CA 1
ATOM 668 C C . ASN A 1 84 ? 7.863 -1.693 4.447 1.00 89.25 84 ASN A C 1
ATOM 670 O O . ASN A 1 84 ? 7.028 -1.535 5.331 1.00 89.25 84 ASN A O 1
ATOM 674 N N . PHE A 1 85 ? 7.529 -1.676 3.156 1.00 90.88 85 PHE A N 1
ATOM 675 C CA . PHE A 1 85 ? 6.157 -1.474 2.695 1.00 90.88 85 PHE A CA 1
ATOM 676 C C . PHE A 1 85 ? 5.198 -2.529 3.276 1.00 90.88 85 PHE A C 1
ATOM 678 O O . PHE A 1 85 ? 4.130 -2.209 3.801 1.00 90.88 85 PHE A O 1
ATOM 685 N N . GLY A 1 86 ? 5.615 -3.799 3.257 1.00 89.62 86 GLY A N 1
ATOM 686 C CA . GLY A 1 86 ? 4.868 -4.913 3.833 1.00 89.62 86 GLY A CA 1
ATOM 687 C C . GLY A 1 86 ? 4.695 -4.844 5.356 1.00 89.62 86 GLY A C 1
ATOM 688 O O . GLY A 1 86 ? 3.782 -5.484 5.882 1.00 89.62 86 GLY A O 1
ATOM 689 N N . LYS A 1 87 ? 5.541 -4.086 6.059 1.00 89.12 87 LYS A N 1
ATOM 690 C CA . LYS A 1 87 ? 5.401 -3.791 7.488 1.00 89.12 87 LYS A CA 1
ATOM 691 C C . LYS A 1 87 ? 4.365 -2.689 7.709 1.00 89.12 87 LYS A C 1
ATOM 693 O O . LYS A 1 87 ? 3.421 -2.906 8.460 1.00 89.12 87 LYS A O 1
ATOM 698 N N . ILE A 1 88 ? 4.471 -1.584 6.969 1.00 90.50 88 ILE A N 1
ATOM 699 C CA . ILE A 1 88 ? 3.540 -0.446 7.053 1.00 90.50 88 ILE A CA 1
ATOM 700 C C . ILE A 1 88 ? 2.103 -0.882 6.738 1.00 90.50 88 ILE A C 1
ATOM 702 O O . ILE A 1 88 ? 1.172 -0.526 7.450 1.00 90.50 88 ILE A O 1
ATOM 706 N N . ILE A 1 89 ? 1.898 -1.713 5.711 1.00 90.81 89 ILE A N 1
ATOM 707 C CA . ILE A 1 89 ? 0.548 -2.187 5.365 1.00 90.81 89 ILE A CA 1
ATOM 708 C C . ILE A 1 89 ? -0.087 -3.038 6.475 1.00 90.81 89 ILE A C 1
ATOM 710 O O . ILE A 1 89 ? -1.294 -2.962 6.671 1.00 90.81 89 ILE A O 1
ATOM 714 N N . ARG A 1 90 ? 0.707 -3.823 7.218 1.00 89.38 90 ARG A N 1
ATOM 715 C CA . ARG A 1 90 ? 0.221 -4.615 8.364 1.00 89.38 90 ARG A CA 1
ATOM 716 C C . ARG A 1 90 ? -0.062 -3.746 9.583 1.00 89.38 90 ARG A C 1
ATOM 718 O O . ARG A 1 90 ? -0.901 -4.112 10.392 1.00 89.38 90 ARG A O 1
ATOM 725 N N . GLU A 1 91 ? 0.642 -2.630 9.712 1.00 89.12 91 GLU A N 1
ATOM 726 C CA . GLU A 1 91 ? 0.403 -1.638 10.758 1.00 89.12 91 GLU A CA 1
ATOM 727 C C . GLU A 1 91 ? -0.898 -0.865 10.498 1.00 89.12 91 GLU A C 1
ATOM 729 O O . GLU A 1 91 ? -1.685 -0.653 11.412 1.00 89.12 91 GLU A O 1
ATOM 734 N N . ILE A 1 92 ? -1.163 -0.505 9.237 1.00 90.06 92 ILE A N 1
ATOM 735 C CA . ILE A 1 92 ? -2.389 0.205 8.838 1.00 90.06 92 ILE A CA 1
ATOM 736 C C . ILE A 1 92 ? -3.601 -0.731 8.810 1.00 90.06 92 ILE A C 1
ATOM 738 O O . ILE A 1 92 ? -4.681 -0.334 9.238 1.00 90.06 92 ILE A O 1
ATOM 742 N N . PHE A 1 93 ? -3.432 -1.959 8.315 1.00 89.94 93 PHE A N 1
ATOM 743 C CA . PHE A 1 93 ? -4.490 -2.963 8.256 1.00 89.94 93 PHE A CA 1
ATOM 744 C C . PHE A 1 93 ? -4.086 -4.214 9.052 1.00 89.94 93 PHE A C 1
ATOM 746 O O . PHE A 1 93 ? -3.653 -5.213 8.467 1.00 89.94 93 PHE A O 1
ATOM 753 N N . PRO A 1 94 ? -4.233 -4.204 10.387 1.00 85.81 94 PRO A N 1
ATOM 754 C CA . PRO A 1 94 ? -3.841 -5.334 11.234 1.00 85.81 94 PRO A CA 1
ATOM 755 C C . PRO A 1 94 ? -4.662 -6.603 10.961 1.00 85.81 94 PRO A C 1
ATOM 757 O O . PRO A 1 94 ? -4.185 -7.715 11.191 1.00 85.81 94 PRO A O 1
ATOM 760 N N . ASN A 1 95 ? -5.869 -6.457 10.408 1.00 83.94 95 ASN A N 1
ATOM 761 C CA . ASN A 1 95 ? -6.782 -7.564 10.121 1.00 83.94 95 ASN A CA 1
ATOM 762 C C . ASN A 1 95 ? -6.416 -8.361 8.853 1.00 83.94 95 ASN A C 1
ATOM 764 O O . ASN A 1 95 ? -7.008 -9.415 8.594 1.00 83.94 95 ASN A O 1
ATOM 768 N N . ILE A 1 96 ? -5.448 -7.897 8.050 1.00 83.88 96 ILE A N 1
ATOM 769 C CA . ILE A 1 96 ? -5.108 -8.561 6.786 1.00 83.88 96 ILE A CA 1
ATOM 770 C C . ILE A 1 96 ? -4.385 -9.873 7.030 1.00 83.88 96 ILE A C 1
ATOM 772 O O . ILE A 1 96 ? -3.418 -9.970 7.789 1.00 83.88 96 ILE A O 1
ATOM 776 N N . LYS A 1 97 ? -4.798 -10.899 6.294 1.00 79.19 97 LYS A N 1
ATOM 777 C CA . LYS A 1 97 ? -4.135 -12.205 6.323 1.00 79.19 97 LYS A CA 1
ATOM 778 C C . LYS A 1 97 ? -3.294 -12.375 5.065 1.00 79.19 97 LYS A C 1
ATOM 780 O O . LYS A 1 97 ? -3.695 -12.003 3.963 1.00 79.19 97 LYS A O 1
ATOM 785 N N . ALA A 1 98 ? -2.099 -12.935 5.223 1.00 73.88 98 ALA A N 1
ATOM 786 C CA . ALA A 1 98 ? -1.300 -13.355 4.082 1.00 73.88 98 ALA A CA 1
ATOM 787 C C . ALA A 1 98 ? -1.834 -14.708 3.604 1.00 73.88 98 ALA A C 1
ATOM 789 O O . ALA A 1 98 ? -1.749 -15.693 4.336 1.00 73.88 98 ALA A O 1
ATOM 790 N N . ARG A 1 99 ? -2.372 -14.765 2.384 1.00 69.94 99 ARG A N 1
ATOM 791 C CA . ARG A 1 99 ? -2.835 -16.015 1.769 1.00 69.94 99 ARG A CA 1
ATOM 792 C C . ARG A 1 99 ? -1.964 -16.337 0.559 1.00 69.94 99 ARG A C 1
ATOM 794 O O . ARG A 1 99 ? -1.676 -15.460 -0.251 1.00 69.94 99 ARG A O 1
ATOM 801 N N . ARG A 1 100 ? -1.528 -17.593 0.446 1.00 70.31 100 ARG A N 1
ATOM 802 C CA . ARG A 1 100 ? -0.885 -18.119 -0.766 1.00 70.31 100 ARG A CA 1
ATOM 803 C C . ARG A 1 100 ? -1.987 -18.704 -1.639 1.00 70.31 100 ARG A C 1
ATOM 805 O O . ARG A 1 100 ? -2.675 -19.618 -1.195 1.00 70.31 100 ARG A O 1
ATOM 812 N N . LEU A 1 101 ? -2.181 -18.151 -2.831 1.00 65.69 101 LEU A N 1
ATOM 813 C CA . LEU A 1 101 ? -3.118 -18.686 -3.816 1.00 65.69 101 LEU A CA 1
ATOM 814 C C . LEU A 1 101 ? -2.310 -19.359 -4.937 1.00 65.69 101 LEU A C 1
ATOM 816 O O . LEU A 1 101 ? -1.352 -18.771 -5.438 1.00 65.69 101 LEU A O 1
ATOM 820 N N . GLY A 1 102 ? -2.658 -20.606 -5.279 1.00 63.16 102 GL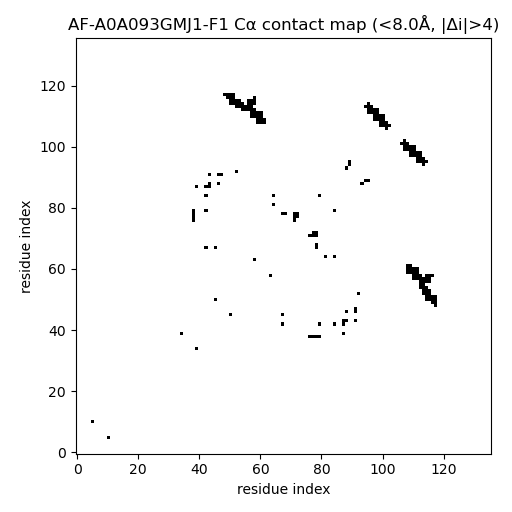Y A N 1
ATOM 821 C CA . GLY A 1 102 ? -2.075 -21.350 -6.406 1.00 63.16 102 GLY A CA 1
ATOM 822 C C . GLY A 1 102 ? -1.895 -22.858 -6.165 1.00 63.16 102 GLY A C 1
ATOM 823 O O . GLY A 1 102 ? -1.415 -23.271 -5.109 1.00 63.16 102 GLY A O 1
ATOM 824 N N . GLY A 1 103 ? -2.256 -23.666 -7.169 1.00 66.56 103 GLY A N 1
ATOM 825 C CA . GLY A 1 103 ? -1.892 -25.083 -7.317 1.00 66.56 103 GLY A CA 1
ATOM 826 C C . GLY A 1 103 ? -0.714 -25.272 -8.288 1.00 66.56 103 GLY A C 1
ATOM 827 O O . GLY A 1 103 ? -0.267 -24.306 -8.909 1.00 66.56 103 GLY A O 1
ATOM 828 N N . ARG A 1 104 ? -0.188 -26.505 -8.402 1.00 49.84 104 ARG A N 1
ATOM 829 C CA . ARG A 1 104 ? 1.004 -26.832 -9.219 1.00 49.84 104 ARG A CA 1
ATOM 830 C C . ARG A 1 104 ? 0.837 -26.305 -10.655 1.00 49.84 104 ARG A C 1
ATOM 832 O O . ARG A 1 104 ? -0.033 -26.785 -11.370 1.00 49.84 104 ARG A O 1
ATOM 839 N N . GLY A 1 105 ? 1.668 -25.339 -11.054 1.00 59.50 105 GLY A N 1
ATOM 840 C CA . GLY A 1 105 ? 1.720 -24.803 -12.423 1.00 59.50 105 GLY A CA 1
ATOM 841 C C . GLY A 1 105 ? 1.341 -23.325 -12.586 1.00 59.50 105 GLY A C 1
ATOM 842 O O . GLY A 1 105 ? 1.605 -22.772 -13.645 1.00 59.50 105 GLY A O 1
ATOM 843 N N . HIS A 1 106 ? 0.789 -22.661 -11.563 1.00 55.34 106 HIS A N 1
ATOM 844 C CA . HIS A 1 106 ? 0.535 -21.214 -11.604 1.00 55.34 106 HIS A CA 1
ATOM 845 C C . HIS A 1 106 ? 1.553 -20.449 -10.750 1.00 55.34 106 HIS A C 1
ATOM 847 O O . HIS A 1 106 ? 1.981 -20.947 -9.703 1.00 55.34 106 HIS A O 1
ATOM 853 N N . CYS A 1 107 ? 1.925 -19.233 -11.171 1.00 48.75 107 CYS A N 1
ATOM 854 C CA . CYS A 1 107 ? 2.750 -18.320 -10.380 1.00 48.75 107 CYS A CA 1
ATOM 855 C C . CYS A 1 107 ? 2.151 -18.223 -8.976 1.00 48.75 107 CYS A C 1
ATOM 857 O O . CYS A 1 107 ? 0.987 -17.852 -8.824 1.00 48.75 107 CYS A O 1
ATOM 859 N N . GLN A 1 108 ? 2.919 -18.617 -7.963 1.00 57.06 108 GLN A N 1
ATOM 860 C CA . GLN A 1 108 ? 2.450 -18.683 -6.587 1.00 57.06 108 GLN A CA 1
ATOM 861 C C . GLN A 1 108 ? 2.342 -17.262 -6.033 1.00 57.06 108 GLN A C 1
ATOM 863 O O . GLN A 1 108 ? 3.262 -16.742 -5.403 1.00 57.06 108 GLN A O 1
ATOM 868 N N . THR A 1 109 ? 1.232 -16.593 -6.332 1.00 67.25 109 THR A N 1
ATOM 869 C CA . THR A 1 109 ? 1.049 -15.195 -5.971 1.00 67.25 109 THR A CA 1
ATOM 870 C C . THR A 1 109 ? 0.690 -15.109 -4.498 1.00 67.25 109 THR A C 1
ATOM 872 O O . THR A 1 109 ? -0.326 -15.635 -4.032 1.00 67.25 109 THR A O 1
ATOM 875 N N . TYR A 1 110 ? 1.552 -14.440 -3.739 1.00 80.75 110 TYR A N 1
ATOM 876 C CA . TYR A 1 110 ? 1.210 -14.006 -2.398 1.00 80.75 110 TYR A CA 1
ATOM 877 C C . TYR A 1 110 ? 0.128 -12.940 -2.509 1.00 80.75 110 TYR A C 1
ATOM 879 O O . TYR A 1 110 ? 0.297 -11.976 -3.254 1.00 80.75 110 TYR A O 1
ATOM 887 N N . CYS A 1 111 ? -0.941 -13.086 -1.734 1.00 85.12 111 CYS A N 1
ATOM 888 C CA . CYS A 1 111 ? -2.026 -12.119 -1.686 1.00 85.12 111 CYS A CA 1
ATOM 889 C C . CYS A 1 111 ? -2.186 -11.544 -0.277 1.00 85.12 111 CYS A C 1
ATOM 891 O O . CYS A 1 111 ? -1.939 -12.220 0.730 1.00 85.12 111 CYS A O 1
ATOM 893 N N . TYR A 1 112 ? -2.617 -10.289 -0.219 1.00 88.56 112 TYR A N 1
ATOM 894 C CA . TYR A 1 112 ? -3.236 -9.704 0.961 1.00 88.56 112 TYR A CA 1
ATOM 895 C C . TYR A 1 112 ? -4.733 -10.006 0.894 1.00 88.56 112 TYR A C 1
ATOM 897 O O . TYR A 1 112 ? -5.413 -9.529 -0.011 1.00 88.56 112 TYR A O 1
ATOM 905 N N . SER A 1 113 ? -5.244 -10.833 1.804 1.00 87.00 113 SER A N 1
ATOM 906 C CA . SER A 1 113 ? -6.690 -11.026 1.978 1.00 87.00 113 SER A CA 1
ATOM 907 C C . SER A 1 113 ? -7.218 -10.079 3.044 1.00 87.00 113 SER A C 1
ATOM 909 O O . SER A 1 113 ? -6.534 -9.883 4.052 1.00 87.00 113 SER A O 1
ATOM 911 N N . GLY A 1 114 ? -8.425 -9.554 2.847 1.00 86.44 114 GLY A N 1
ATOM 912 C CA . GLY A 1 114 ? -9.020 -8.564 3.744 1.00 86.44 114 GLY A CA 1
ATOM 913 C C . GLY A 1 114 ? -8.863 -7.122 3.259 1.00 86.44 114 GLY A C 1
ATOM 914 O O . GLY A 1 114 ? -9.199 -6.208 3.999 1.00 86.44 114 GLY A O 1
ATOM 915 N N . ILE A 1 115 ? -8.359 -6.904 2.038 1.00 89.69 115 ILE A N 1
ATOM 916 C CA . ILE A 1 115 ? -8.270 -5.574 1.419 1.00 89.69 115 ILE A CA 1
ATOM 917 C C . ILE A 1 115 ? -8.704 -5.600 -0.045 1.00 89.69 115 ILE A C 1
ATOM 919 O O . ILE A 1 115 ? -8.614 -6.633 -0.718 1.00 89.69 115 ILE A O 1
ATOM 923 N N . ARG A 1 116 ? -9.131 -4.440 -0.547 1.00 87.94 116 ARG A N 1
ATOM 924 C CA . ARG A 1 116 ? -9.355 -4.154 -1.971 1.00 87.94 116 ARG A CA 1
ATOM 925 C C . ARG A 1 116 ? -8.808 -2.777 -2.349 1.00 87.94 116 ARG A C 1
ATOM 927 O O . ARG A 1 116 ? -8.442 -1.980 -1.487 1.00 87.94 116 ARG A O 1
ATOM 934 N N . ARG A 1 117 ? -8.722 -2.515 -3.657 1.00 87.56 117 ARG A N 1
ATOM 935 C CA . ARG A 1 117 ? -8.367 -1.190 -4.179 1.00 87.56 117 ARG A CA 1
ATOM 936 C C . ARG A 1 117 ? -9.579 -0.281 -4.000 1.00 87.56 117 ARG A C 1
ATOM 938 O O . ARG A 1 117 ? -10.675 -0.690 -4.372 1.00 87.56 117 ARG A O 1
ATOM 945 N N . LYS A 1 118 ? -9.379 0.925 -3.474 1.00 84.94 118 LYS A N 1
ATOM 946 C CA . LYS A 1 118 ? -10.418 1.957 -3.413 1.00 84.94 118 LYS A CA 1
ATOM 947 C C . LYS A 1 118 ? -10.811 2.335 -4.838 1.00 84.94 118 LYS A C 1
ATOM 949 O O . LYS A 1 118 ? -9.993 2.853 -5.590 1.00 84.94 118 LYS A O 1
ATOM 954 N N . THR A 1 119 ? -12.055 2.055 -5.216 1.00 64.44 119 THR A N 1
ATOM 955 C CA . THR A 1 119 ? -12.622 2.389 -6.536 1.00 64.44 119 THR A CA 1
ATOM 956 C C . THR A 1 119 ? -13.550 3.602 -6.481 1.00 64.44 119 THR A C 1
ATOM 958 O O . THR A 1 119 ? -14.407 3.759 -7.346 1.00 64.44 119 THR A O 1
ATOM 961 N N . VAL A 1 120 ? -13.430 4.457 -5.461 1.00 50.47 120 VAL A N 1
ATOM 962 C CA . VAL A 1 120 ? -14.377 5.559 -5.256 1.00 50.47 120 VAL A CA 1
ATOM 963 C C . VAL A 1 120 ? -14.123 6.682 -6.264 1.00 50.47 120 VAL A C 1
ATOM 965 O O . VAL A 1 120 ? -13.383 7.622 -6.000 1.00 50.47 120 VAL A O 1
ATOM 968 N N . VAL A 1 121 ? -14.804 6.613 -7.403 1.00 48.25 121 VAL A N 1
ATOM 969 C C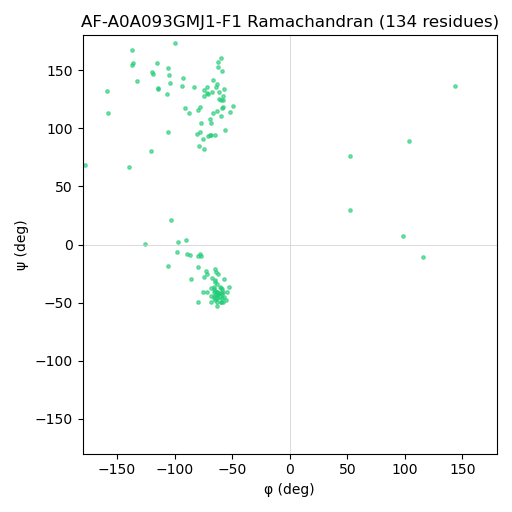A . VAL A 1 121 ? -15.443 7.805 -7.955 1.00 48.25 121 VAL A CA 1
ATOM 970 C C . VAL A 1 121 ? -16.931 7.613 -7.700 1.00 48.25 121 VAL A C 1
ATOM 972 O O . VAL A 1 121 ? -17.604 6.892 -8.434 1.00 48.25 121 VAL A O 1
ATOM 975 N N . SER A 1 122 ? -17.455 8.204 -6.625 1.00 52.16 122 SER A N 1
ATOM 976 C CA . SER A 1 122 ? -18.892 8.459 -6.571 1.00 52.16 122 SER A CA 1
ATOM 977 C C . SER A 1 122 ? -19.202 9.367 -7.756 1.00 52.16 122 SER A C 1
ATOM 979 O O . SER A 1 122 ? -18.731 10.506 -7.790 1.00 52.16 122 SER A O 1
ATOM 981 N N . LEU A 1 123 ? -19.917 8.846 -8.752 1.00 55.53 123 LEU A N 1
ATOM 982 C CA . LEU A 1 123 ? -20.393 9.657 -9.865 1.00 55.53 123 LEU A CA 1
ATOM 983 C C . LEU A 1 123 ? -21.254 10.777 -9.266 1.00 55.53 123 LEU A C 1
ATOM 985 O O . LEU A 1 123 ? -22.179 10.463 -8.509 1.00 55.53 123 LEU A O 1
ATOM 989 N N . PRO A 1 124 ? -20.963 12.062 -9.539 1.00 65.38 124 PRO A N 1
ATOM 990 C CA . PRO A 1 124 ? -21.896 13.110 -9.167 1.00 65.38 124 PRO A CA 1
ATOM 991 C C . PRO A 1 124 ? -23.241 12.790 -9.839 1.00 65.38 124 PRO A C 1
ATOM 993 O O . 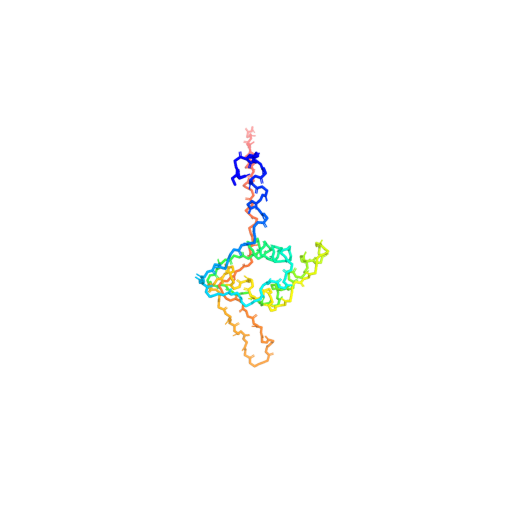PRO A 1 124 ? -23.242 12.417 -11.018 1.00 65.38 124 PRO A O 1
ATOM 996 N N . PRO A 1 125 ? -24.377 12.877 -9.123 1.00 64.81 125 PRO A N 1
ATOM 997 C CA . PRO A 1 125 ? -25.674 12.704 -9.755 1.00 64.81 125 PRO A CA 1
ATOM 998 C C . PRO A 1 125 ? -25.798 13.751 -10.866 1.00 64.81 125 PRO A C 1
ATOM 1000 O O . PRO A 1 125 ? -25.688 14.952 -10.616 1.00 64.81 125 PRO A O 1
ATOM 1003 N N . LEU A 1 126 ? -25.944 13.284 -12.108 1.00 59.69 126 LEU A N 1
ATOM 1004 C CA . LEU A 1 126 ? -26.117 14.162 -13.259 1.00 59.69 126 LEU A CA 1
ATOM 1005 C C . LEU A 1 126 ? -27.429 14.946 -13.090 1.00 59.69 126 LEU A C 1
ATOM 1007 O O . LEU A 1 126 ? -28.430 14.356 -12.669 1.00 59.69 126 LEU A O 1
ATOM 1011 N N . PRO A 1 127 ? -27.458 16.253 -13.411 1.00 72.31 127 PRO A N 1
ATOM 1012 C CA . PRO A 1 127 ? -28.707 16.999 -13.427 1.00 72.31 127 PRO A CA 1
ATOM 1013 C C . PRO A 1 127 ? -29.675 16.325 -14.405 1.00 72.31 127 PRO A C 1
ATOM 1015 O O . PRO A 1 127 ? -29.319 16.046 -15.551 1.00 72.31 127 PRO A O 1
ATOM 1018 N N . SER A 1 128 ? -30.891 16.030 -13.944 1.00 66.50 128 SER A N 1
ATOM 1019 C CA . SER A 1 128 ? -31.937 15.473 -14.802 1.00 66.50 128 SER A CA 1
ATOM 1020 C C . SER A 1 128 ? -32.334 16.525 -15.837 1.00 66.50 128 SER A C 1
ATOM 1022 O O . SER A 1 128 ? -32.877 17.570 -15.485 1.00 66.50 128 SER A O 1
ATOM 1024 N N . LEU A 1 129 ? -32.034 16.268 -17.111 1.00 65.50 129 LEU A N 1
ATOM 1025 C CA . LEU A 1 129 ? -32.579 17.038 -18.225 1.00 65.50 129 LEU A CA 1
ATOM 1026 C C . LEU A 1 129 ? -34.005 16.542 -18.472 1.00 65.50 129 LEU A C 1
ATOM 1028 O O . LEU A 1 129 ? -34.227 15.654 -19.292 1.00 65.50 129 LEU A O 1
ATOM 1032 N N . ASP A 1 130 ? -34.962 17.082 -17.722 1.00 68.62 130 ASP A N 1
ATOM 1033 C CA . ASP A 1 130 ? -36.380 16.897 -18.019 1.00 68.62 130 ASP A CA 1
ATOM 1034 C C . ASP A 1 130 ? -36.694 17.703 -19.290 1.00 68.62 130 ASP A C 1
ATOM 1036 O O . ASP A 1 130 ? -36.898 18.920 -19.263 1.00 68.62 130 ASP A O 1
ATOM 1040 N N . LEU A 1 131 ? -36.616 17.039 -20.446 1.00 60.50 131 LEU A N 1
ATOM 1041 C CA . LEU A 1 131 ? -37.119 17.589 -21.697 1.00 60.50 131 LEU A CA 1
ATOM 1042 C C . LEU A 1 131 ? -38.640 17.627 -21.580 1.00 60.50 131 LEU A C 1
ATOM 1044 O O . LEU A 1 131 ? -39.319 16.646 -21.878 1.00 60.50 131 LEU A O 1
ATOM 1048 N N . LYS A 1 132 ? -39.175 18.773 -21.153 1.00 55.88 132 LYS A N 1
ATOM 1049 C CA . LYS A 1 132 ? -40.587 19.099 -21.343 1.00 55.88 132 LYS A CA 1
ATOM 1050 C C . LYS A 1 132 ? -40.881 19.020 -22.840 1.00 55.88 132 LYS A C 1
ATOM 1052 O O . LYS A 1 132 ? -40.596 19.953 -23.588 1.00 55.88 132 LYS A O 1
ATOM 1057 N N . VAL A 1 133 ? -41.442 17.896 -23.271 1.00 53.84 133 VAL A N 1
ATOM 1058 C CA . VAL A 1 133 ? -42.156 17.799 -24.539 1.00 53.84 133 VAL A CA 1
ATOM 1059 C C . VAL A 1 133 ? -43.370 18.709 -24.386 1.00 53.84 133 VAL A C 1
ATOM 1061 O O . VAL A 1 133 ? -44.376 18.342 -23.789 1.00 53.84 133 VAL A O 1
ATOM 1064 N N . THR A 1 134 ? -43.246 19.955 -24.836 1.00 49.75 134 THR A N 1
ATOM 1065 C CA . THR A 1 134 ? -44.407 20.778 -25.165 1.00 49.75 134 THR A CA 1
ATOM 1066 C C . THR A 1 134 ? -45.045 20.156 -26.398 1.00 49.75 134 THR A C 1
ATOM 1068 O O . THR A 1 134 ? -44.602 20.399 -27.517 1.00 49.75 134 THR A O 1
ATOM 1071 N N . GLU A 1 135 ? -46.037 19.297 -26.166 1.00 46.56 135 GLU A N 1
ATOM 1072 C CA . GLU A 1 135 ? -47.047 18.948 -27.160 1.00 46.56 135 GLU A CA 1
ATOM 1073 C C . GLU A 1 135 ? -47.780 20.235 -27.570 1.00 46.56 135 GLU A C 1
ATOM 1075 O O . GLU A 1 135 ? -48.298 20.963 -26.718 1.00 46.56 135 GLU A O 1
ATOM 1080 N N . THR A 1 136 ? -47.784 20.524 -28.870 1.00 49.72 136 THR A N 1
ATOM 1081 C CA . THR A 1 136 ? -48.700 21.465 -29.532 1.00 49.72 136 THR A CA 1
ATOM 1082 C C . THR A 1 136 ? -49.508 20.715 -30.564 1.00 49.72 136 THR A C 1
ATOM 1084 O O . THR A 1 136 ? -48.864 19.926 -31.297 1.00 49.72 136 THR A O 1
#

Foldseek 3Di:
DPPVPDDPVVVVVVVVVDDDPDDDDDDDDPDPPPPDPVQLVLLLVCCVQWKDFDQADKDFLVVSLVVQCVVCVVVVHDHDDSVVSVVSNCVVPVPWDFDFDDDPPDDRTTITHRMDTDPDPPPDPDPDPPPPPPDD

Nearest PDB structures (foldseek):
  1dp7-assembly1_P-2  TM=9.262E-01  e=5.190E-07  unclassified
  3f8f-assembly1_B  TM=5.481E-01  e=7.744E-01  Lactococcus cremoris subsp. cremoris MG1363
  5x11-assembly4_G  TM=5.182E-01  e=1.582E+00  Bacillus spizizenii str. W23
  1d5v-assembly1_A  TM=4.598E-01  e=9.409E-01  Homo sapiens
  5x11-assembly2_E  TM=4.976E-01  e=2.837E+00  Bacillus spizizenii str. W23

Solvent-accessible surface area (backbone atoms only — not comparable to full-atom values): 8729 Å² total; per-residue (Å²): 142,68,77,82,77,52,53,74,64,55,50,50,54,49,63,73,68,52,81,81,72,88,81,85,83,79,97,81,78,87,76,66,80,88,51,56,70,65,58,52,51,52,51,55,50,49,47,64,68,44,39,40,82,34,79,93,36,65,37,51,48,63,63,55,50,54,54,50,41,54,54,21,59,76,68,77,43,80,62,72,53,73,67,58,50,57,47,52,52,43,69,77,40,71,84,49,42,84,43,81,49,71,62,99,92,52,80,73,44,49,23,40,29,27,28,42,73,57,77,86,70,78,74,74,84,72,82,81,81,78,77,78,78,77,84,127

Secondary structure (DSSP, 8-state):
--GGGS-HHHHHHHHHHSPPP-----S--SS-TTS-HHHHHHHHHHHHHHEEEEEEEEEEHHHHHHHHHHHHHHTT-PPPPHHHHHHHHHHH-TT-EEEEE--TTS--EEEEEEEEE-----PPPPP---------

Sequence (136 aa):
QDVQKFSDNDKLYLYLQLPSGPSLGEKSSLDLSSLSTAEYMHACNWIRNHLEEHTDTCLPKQDVYDAYKRYCDNLCCRPLSAANFGKIIREIFPNIKARRLGGRGHCQTYCYSGIRRKTVVSLPPLPSLDLKVTET

Radius of gyration: 24.36 Å; Cα contacts (8 Å, |Δi|>4): 110; chains: 1; bounding box: 65×62×69 Å

InterPro domains:
  IPR003150 DNA-binding RFX-type winged-helix domain [PF02257] (42-118)
  IPR003150 DNA-binding RFX-type winged-helix domain [PS51526] (43-119)
  IPR036388 Winged helix-like DNA-binding domain superfamily [G3DSA:1.10.10.10] (43-119)
  IPR036390 Winged helix DNA-binding domain superfamily [SSF46785] (44-118)
  IPR039779 RFX-like DNA-binding protein [PTHR12619] (1-133)

Mean predicted aligned error: 16.16 Å